Protein AF-A0A3B9WSK3-F1 (afdb_monomer_lite)

Sequence (109 aa):
MAKVLIVMGSDSDLPVMSKAADIMEKFGVEYDMTIISAHREPDVFYECAVNAEKNGYRIIIAGAGMAAHLPGMFAAVFPLPVIGIPMYTKALGGRDSLYSIVQMPSGIP

Foldseek 3Di:
DAEEEEEEQDPVCCVVSVVVVVVCVVVVHHYDYDYDHCPPHVVVLLVCLQCVVVVRYQEYEYEAEQLRCSQQVSQVRHVHYYHYDQDQDPPPRSPNSVCNHVVDDPPGD

Structure (mmCIF, N/CA/C/O backbone):
data_AF-A0A3B9WSK3-F1
#
_entry.id   AF-A0A3B9WSK3-F1
#
loop_
_atom_site.group_PDB
_atom_site.id
_atom_site.type_symbol
_atom_site.label_atom_id
_atom_site.label_alt_id
_atom_site.label_comp_id
_atom_site.label_asym_id
_atom_site.label_entity_id
_atom_site.label_seq_id
_atom_site.pdbx_PDB_ins_code
_atom_site.Cartn_x
_atom_site.Cartn_y
_atom_site.Cartn_z
_atom_site.occupancy
_atom_site.B_iso_or_equiv
_atom_site.auth_seq_id
_atom_site.auth_comp_id
_atom_site.auth_asym_id
_atom_site.auth_atom_id
_atom_site.pdbx_PDB_model_num
ATOM 1 N N . MET A 1 1 ? -7.247 5.649 18.345 1.00 63.47 1 MET A N 1
ATOM 2 C CA . MET A 1 1 ? -7.655 6.605 17.291 1.00 63.47 1 MET A CA 1
ATOM 3 C C . MET A 1 1 ? -7.603 5.875 15.952 1.00 63.47 1 MET A C 1
ATOM 5 O O . MET A 1 1 ? -7.181 4.726 15.943 1.00 63.47 1 MET A O 1
ATOM 9 N N . ALA A 1 2 ? -8.121 6.441 14.858 1.00 76.62 2 ALA A N 1
ATOM 10 C CA . ALA A 1 2 ? -8.005 5.797 13.546 1.00 76.62 2 ALA A CA 1
ATOM 11 C C . ALA A 1 2 ? -6.548 5.886 13.066 1.00 76.62 2 ALA A C 1
ATOM 13 O O . ALA A 1 2 ? -6.013 6.990 13.008 1.00 76.62 2 ALA A O 1
ATOM 14 N N . LYS A 1 3 ? -5.933 4.738 12.754 1.00 95.06 3 LYS A N 1
ATOM 15 C CA . LYS A 1 3 ? -4.516 4.635 12.386 1.00 95.06 3 LYS A CA 1
ATOM 16 C C . LYS A 1 3 ? -4.345 4.225 10.921 1.00 95.06 3 LYS A C 1
ATOM 18 O O . LYS A 1 3 ? -5.147 3.442 10.409 1.00 95.06 3 LYS A O 1
ATOM 23 N N . VAL A 1 4 ? -3.315 4.724 10.245 1.00 98.50 4 VAL A N 1
ATOM 24 C CA . VAL A 1 4 ? -2.957 4.336 8.868 1.00 98.50 4 VAL A CA 1
ATOM 25 C C . VAL A 1 4 ? -1.708 3.457 8.881 1.00 98.50 4 VAL A C 1
ATOM 27 O O . VAL A 1 4 ? -0.748 3.763 9.581 1.00 98.50 4 VAL A O 1
ATOM 30 N N . LEU A 1 5 ? -1.699 2.374 8.105 1.00 98.69 5 LEU A N 1
ATOM 31 C CA . LEU A 1 5 ? -0.483 1.597 7.854 1.00 98.69 5 LEU A CA 1
ATOM 32 C C . LEU A 1 5 ? 0.103 1.993 6.499 1.00 98.69 5 LEU A C 1
ATOM 34 O O . LEU A 1 5 ? -0.521 1.760 5.466 1.00 98.69 5 LEU A O 1
ATOM 38 N N . ILE A 1 6 ? 1.304 2.562 6.495 1.00 98.75 6 ILE A N 1
ATOM 39 C CA . ILE A 1 6 ? 2.090 2.815 5.287 1.00 98.75 6 ILE A CA 1
ATOM 40 C C . ILE A 1 6 ? 3.067 1.650 5.116 1.00 98.75 6 ILE A C 1
ATOM 42 O O . ILE A 1 6 ? 3.900 1.390 5.981 1.00 98.75 6 ILE A O 1
ATOM 46 N N . VAL A 1 7 ? 2.980 0.931 4.004 1.00 98.75 7 VAL A N 1
ATOM 47 C CA . VAL A 1 7 ? 3.767 -0.287 3.784 1.00 98.75 7 VAL A CA 1
ATOM 48 C C . VAL A 1 7 ? 4.368 -0.309 2.389 1.00 98.75 7 VAL A C 1
ATOM 50 O O . VAL A 1 7 ? 3.753 0.141 1.423 1.00 98.75 7 VAL A O 1
ATOM 53 N N . MET A 1 8 ? 5.590 -0.816 2.274 1.00 98.62 8 MET A N 1
ATOM 54 C CA . MET A 1 8 ? 6.294 -0.913 0.997 1.00 98.62 8 MET A CA 1
ATOM 55 C C . MET A 1 8 ? 7.125 -2.182 0.885 1.00 98.62 8 MET A C 1
ATOM 57 O O . MET A 1 8 ? 7.527 -2.760 1.891 1.00 98.62 8 MET A O 1
ATOM 61 N N . GLY A 1 9 ? 7.382 -2.621 -0.347 1.00 97.19 9 GLY A N 1
ATOM 62 C CA . GLY A 1 9 ? 8.092 -3.875 -0.601 1.00 97.19 9 GLY A CA 1
ATOM 63 C C . GLY A 1 9 ? 9.611 -3.796 -0.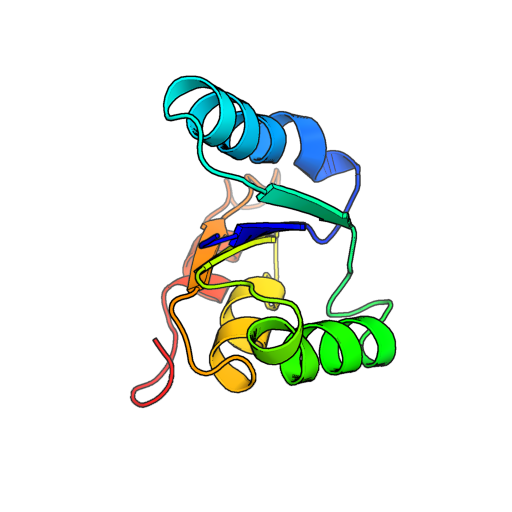427 1.00 97.19 9 GLY A C 1
ATOM 64 O O . GLY A 1 9 ? 10.246 -4.844 -0.275 1.00 97.19 9 GLY A O 1
ATOM 65 N N . SER A 1 10 ? 10.195 -2.593 -0.479 1.00 96.56 10 SER A N 1
ATOM 66 C CA . SER A 1 10 ? 11.635 -2.361 -0.319 1.00 96.56 10 SER A CA 1
ATOM 67 C C . SER A 1 10 ? 11.939 -0.989 0.281 1.00 96.56 10 SER A C 1
ATOM 69 O O . SER A 1 10 ? 11.214 -0.023 0.073 1.00 96.56 10 SER A O 1
ATOM 71 N N . ASP A 1 11 ? 13.087 -0.887 0.940 1.00 96.44 11 ASP A N 1
ATOM 72 C CA . ASP A 1 11 ? 13.722 0.367 1.360 1.00 96.44 11 ASP A CA 1
ATOM 73 C C . ASP A 1 11 ? 13.919 1.380 0.218 1.00 96.44 11 ASP A C 1
ATOM 75 O O . ASP A 1 11 ? 13.795 2.585 0.429 1.00 96.44 11 ASP A O 1
ATOM 79 N N . SER A 1 12 ? 14.156 0.917 -1.012 1.00 96.44 12 SER A N 1
ATOM 80 C CA . SER A 1 12 ? 14.260 1.783 -2.191 1.00 96.44 12 SER A CA 1
ATOM 81 C C . SER A 1 12 ? 12.992 2.595 -2.480 1.00 96.44 12 SER A C 1
ATOM 83 O O . SER A 1 12 ? 13.075 3.605 -3.178 1.00 96.44 12 SER A O 1
ATOM 85 N N . ASP A 1 13 ? 11.837 2.175 -1.952 1.00 97.69 13 ASP A N 1
ATOM 86 C CA . ASP A 1 13 ? 10.553 2.862 -2.125 1.00 97.69 13 ASP A CA 1
ATOM 87 C C . ASP A 1 13 ? 10.336 3.979 -1.082 1.00 97.69 13 ASP A C 1
ATOM 89 O O . ASP A 1 13 ? 9.458 4.831 -1.263 1.00 97.69 13 ASP A O 1
ATOM 93 N N . LEU A 1 14 ? 11.158 4.033 -0.020 1.00 97.38 14 LEU A N 1
ATOM 94 C CA . LEU A 1 14 ? 11.046 5.009 1.074 1.00 97.38 14 LEU A CA 1
ATOM 95 C C . LEU A 1 14 ? 10.965 6.465 0.595 1.00 97.38 14 LEU A C 1
ATOM 97 O O . LEU A 1 14 ? 10.074 7.167 1.070 1.00 97.38 14 LEU A O 1
ATOM 101 N N . PRO A 1 15 ? 11.792 6.948 -0.360 1.00 97.75 15 PRO A N 1
ATOM 102 C CA . PRO A 1 15 ? 11.726 8.345 -0.801 1.00 97.75 15 PRO A CA 1
ATOM 103 C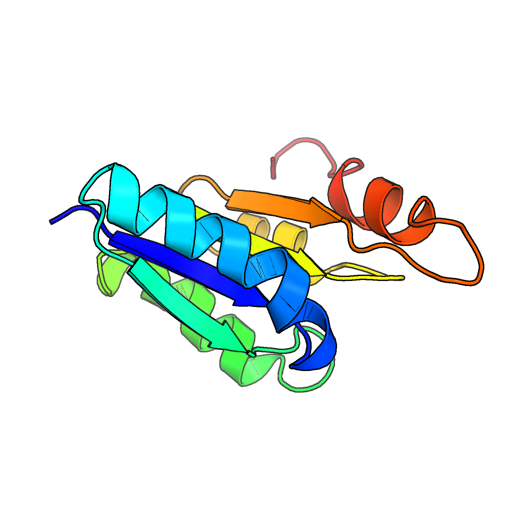 C . PRO A 1 15 ? 10.383 8.742 -1.437 1.00 97.75 15 PRO A C 1
ATOM 105 O O . PRO A 1 15 ? 10.052 9.926 -1.524 1.00 97.75 15 PRO A O 1
ATOM 108 N N . VAL A 1 16 ? 9.621 7.767 -1.944 1.00 98.25 16 VAL A N 1
ATOM 109 C CA . VAL A 1 16 ? 8.275 7.992 -2.487 1.00 98.25 16 VAL A CA 1
ATOM 110 C C . VAL A 1 16 ? 7.238 7.856 -1.380 1.00 98.25 16 VAL A C 1
ATOM 112 O O . VAL A 1 16 ? 6.381 8.727 -1.245 1.00 98.25 16 VAL A O 1
ATOM 115 N N . MET A 1 17 ? 7.325 6.793 -0.581 1.00 98.50 17 MET A N 1
ATOM 116 C CA . MET A 1 17 ? 6.321 6.469 0.434 1.00 98.50 17 MET A CA 1
ATOM 117 C C . MET A 1 17 ? 6.362 7.392 1.654 1.00 98.50 17 MET A C 1
ATOM 119 O O . MET A 1 17 ? 5.316 7.623 2.258 1.00 98.50 17 MET A O 1
ATOM 123 N N . SER A 1 18 ? 7.509 7.997 1.980 1.00 98.12 18 SER A N 1
ATOM 124 C CA . SER A 1 18 ? 7.611 8.989 3.061 1.00 98.12 18 SER A CA 1
ATOM 125 C C . SER A 1 18 ? 6.715 10.206 2.823 1.00 98.12 18 SER A C 1
ATOM 127 O O . SER A 1 18 ? 6.199 10.786 3.768 1.00 98.12 18 SER A O 1
ATOM 129 N N . LYS A 1 19 ? 6.417 10.529 1.559 1.00 98.56 19 LYS A N 1
ATOM 130 C CA . LYS A 1 19 ? 5.492 11.615 1.208 1.00 98.56 19 LYS A CA 1
ATOM 131 C C . LYS A 1 19 ? 4.076 11.365 1.724 1.00 98.56 19 LYS A C 1
ATOM 133 O O . LYS A 1 19 ? 3.341 12.318 1.957 1.00 98.56 19 LYS A O 1
ATOM 138 N N . ALA A 1 20 ? 3.670 10.102 1.892 1.00 98.25 20 ALA A N 1
ATOM 139 C CA . ALA A 1 20 ? 2.397 9.783 2.528 1.00 98.25 20 ALA A CA 1
ATOM 140 C C . ALA A 1 20 ? 2.435 10.127 4.026 1.00 98.25 20 ALA A C 1
ATOM 142 O O . ALA A 1 20 ? 1.477 10.710 4.526 1.00 98.25 20 ALA A O 1
ATOM 143 N N . ALA A 1 21 ? 3.545 9.840 4.713 1.00 97.81 21 ALA A N 1
ATOM 144 C CA . ALA A 1 21 ? 3.740 10.201 6.117 1.00 97.81 21 ALA A CA 1
ATOM 145 C C . ALA A 1 21 ? 3.752 11.716 6.334 1.00 97.81 21 ALA A C 1
ATOM 147 O O . ALA A 1 21 ? 3.025 12.188 7.202 1.00 97.81 21 ALA A O 1
ATOM 148 N N . ASP A 1 22 ? 4.444 12.481 5.483 1.00 98.38 22 ASP A N 1
ATOM 149 C CA . ASP A 1 22 ? 4.439 13.953 5.545 1.00 98.38 22 ASP A CA 1
ATOM 150 C C . ASP A 1 22 ? 3.001 14.517 5.539 1.00 98.38 22 ASP A C 1
ATOM 152 O O . ASP A 1 22 ? 2.666 15.481 6.233 1.00 98.38 22 ASP A O 1
ATOM 156 N N . ILE A 1 23 ? 2.114 13.896 4.753 1.00 98.00 23 ILE A N 1
ATOM 157 C CA . ILE A 1 23 ? 0.700 14.268 4.676 1.00 98.00 23 ILE A CA 1
ATOM 158 C C . ILE A 1 23 ? -0.069 13.838 5.930 1.00 98.00 23 ILE A C 1
ATOM 160 O O . ILE A 1 23 ? -0.898 14.612 6.413 1.00 98.00 23 ILE A O 1
ATOM 164 N N . MET A 1 24 ? 0.201 12.649 6.474 1.00 96.94 24 MET A N 1
ATOM 165 C CA . MET A 1 24 ? -0.403 12.210 7.737 1.00 96.94 24 MET A CA 1
ATOM 166 C C . MET A 1 24 ? -0.043 13.164 8.881 1.00 96.94 24 MET A C 1
ATOM 168 O O . MET A 1 24 ? -0.936 13.614 9.598 1.00 96.94 24 MET A O 1
ATOM 172 N N . GLU A 1 25 ? 1.227 13.559 8.991 1.00 97.00 25 GLU A N 1
ATOM 173 C CA . GLU A 1 25 ? 1.710 14.520 9.990 1.00 97.00 25 GLU A CA 1
ATOM 174 C C . GLU A 1 25 ? 1.020 15.874 9.849 1.00 97.00 25 GLU A C 1
ATOM 176 O O . GLU A 1 25 ? 0.506 16.421 10.826 1.00 97.00 25 GLU A O 1
ATOM 181 N N . LYS A 1 26 ? 0.922 16.385 8.616 1.00 98.19 26 LYS A N 1
ATOM 182 C CA . LYS A 1 26 ? 0.241 17.651 8.322 1.00 98.19 26 LYS A CA 1
ATOM 183 C C . LYS A 1 26 ? -1.220 17.660 8.781 1.00 98.19 26 LYS A C 1
ATOM 185 O O . LYS A 1 26 ? -1.717 18.705 9.197 1.00 98.19 26 LYS A O 1
ATOM 190 N N . PHE A 1 27 ? -1.913 16.529 8.675 1.00 97.00 27 PHE A N 1
ATOM 191 C CA . PHE A 1 27 ? -3.315 16.401 9.074 1.00 97.00 27 PHE A CA 1
ATOM 192 C C . PHE A 1 27 ? -3.509 15.877 10.505 1.00 97.00 27 PHE A C 1
ATOM 194 O O . PHE A 1 27 ? -4.650 15.777 10.952 1.00 97.00 27 PHE A O 1
ATOM 201 N N . GLY A 1 28 ? -2.430 15.565 11.232 1.00 96.75 28 GLY A N 1
ATOM 202 C CA . GLY A 1 28 ? -2.502 14.989 12.577 1.00 96.75 28 GLY A CA 1
ATOM 203 C C . GLY A 1 28 ? -3.103 13.578 12.604 1.00 96.75 28 GLY A C 1
ATOM 204 O O . GLY A 1 28 ? -3.769 13.214 13.572 1.00 96.75 28 GLY A O 1
ATOM 205 N N . VAL A 1 29 ? -2.914 12.801 11.534 1.00 97.06 29 VAL A N 1
ATOM 206 C CA . VAL A 1 29 ? -3.370 11.408 11.434 1.00 97.06 29 VAL A CA 1
ATOM 207 C C . VAL A 1 29 ? -2.274 10.482 11.949 1.00 97.06 29 VAL A C 1
ATOM 209 O O . VAL A 1 29 ? -1.127 10.561 11.520 1.00 97.06 29 VAL A O 1
ATOM 212 N N . GLU A 1 30 ? -2.632 9.586 12.865 1.00 98.12 30 GLU A N 1
ATOM 213 C CA . GLU A 1 30 ? -1.706 8.602 13.422 1.00 98.12 30 GLU A CA 1
ATOM 214 C C . GLU A 1 30 ? -1.370 7.533 12.370 1.00 98.12 30 GLU A C 1
ATOM 216 O O . GLU A 1 30 ? -2.264 7.006 11.698 1.00 98.12 30 GLU A O 1
ATOM 221 N N . TYR A 1 31 ? -0.092 7.190 12.220 1.00 98.44 31 TYR A N 1
ATOM 222 C CA . TYR A 1 31 ? 0.351 6.208 11.235 1.00 98.44 31 TYR A CA 1
ATOM 223 C C . TYR A 1 31 ? 1.513 5.359 11.753 1.00 98.44 31 TYR A C 1
ATOM 225 O O . TYR A 1 31 ? 2.270 5.804 12.610 1.00 98.44 31 TYR A O 1
ATOM 233 N N . ASP A 1 32 ? 1.653 4.153 11.205 1.00 98.31 32 ASP A N 1
ATOM 234 C CA . ASP A 1 32 ? 2.902 3.383 11.244 1.00 98.31 32 ASP A CA 1
ATOM 235 C C . ASP A 1 32 ? 3.461 3.253 9.827 1.00 98.31 32 ASP A C 1
ATOM 237 O O . ASP A 1 32 ? 2.710 3.272 8.847 1.00 98.31 32 ASP A O 1
ATOM 241 N N . MET A 1 33 ? 4.779 3.088 9.716 1.00 98.19 33 MET A N 1
ATOM 242 C CA . MET A 1 33 ? 5.456 2.829 8.449 1.00 98.19 33 MET A CA 1
ATOM 243 C C . MET A 1 33 ? 6.374 1.618 8.571 1.00 98.19 33 MET A C 1
ATOM 245 O O . MET A 1 33 ? 7.162 1.532 9.510 1.00 98.19 33 MET A O 1
ATOM 249 N N . THR A 1 34 ? 6.286 0.685 7.625 1.00 97.94 34 THR A N 1
ATOM 250 C CA . THR A 1 34 ? 7.109 -0.530 7.633 1.00 97.94 34 THR A CA 1
ATOM 251 C C . THR A 1 34 ? 7.434 -1.025 6.222 1.00 97.94 34 THR A C 1
ATOM 253 O O . THR A 1 34 ? 6.810 -0.620 5.237 1.00 97.94 34 THR A O 1
ATOM 256 N N . ILE A 1 35 ? 8.427 -1.907 6.124 1.00 98.38 35 ILE A N 1
ATOM 257 C CA . ILE A 1 35 ? 8.826 -2.580 4.889 1.00 98.38 35 ILE A CA 1
ATOM 258 C C . ILE A 1 35 ? 8.426 -4.046 5.023 1.00 98.38 35 ILE A C 1
ATOM 260 O O . ILE A 1 35 ? 8.886 -4.725 5.935 1.00 98.38 35 ILE A O 1
ATOM 264 N N . ILE A 1 36 ? 7.557 -4.516 4.131 1.00 98.06 36 ILE A N 1
ATOM 265 C CA . ILE A 1 36 ? 7.114 -5.910 4.069 1.00 98.06 36 ILE A CA 1
ATOM 266 C C . ILE A 1 36 ? 7.005 -6.304 2.601 1.00 98.06 36 ILE A C 1
ATOM 268 O O . ILE A 1 36 ? 6.241 -5.715 1.830 1.00 98.06 36 ILE A O 1
ATOM 272 N N . SER A 1 37 ? 7.749 -7.332 2.201 1.00 97.44 37 SER A N 1
ATOM 273 C CA . SER A 1 37 ? 7.708 -7.827 0.829 1.00 97.44 37 SER A CA 1
ATOM 274 C C . SER A 1 37 ? 6.695 -8.961 0.667 1.00 97.44 37 SER A C 1
ATOM 276 O O . SER A 1 37 ? 6.899 -10.051 1.190 1.00 97.44 37 SER A O 1
ATOM 278 N N . ALA A 1 38 ? 5.666 -8.756 -0.163 1.00 95.94 38 ALA A N 1
ATOM 279 C CA . ALA A 1 38 ? 4.687 -9.804 -0.485 1.00 95.94 38 ALA A CA 1
ATOM 280 C C . ALA A 1 38 ? 5.315 -11.074 -1.098 1.00 95.94 38 ALA A C 1
ATOM 282 O O . ALA A 1 38 ? 4.763 -12.161 -0.962 1.00 95.94 38 ALA A O 1
ATOM 283 N N . HIS A 1 39 ? 6.455 -10.950 -1.788 1.00 97.88 39 HIS A N 1
ATOM 284 C CA . HIS A 1 39 ? 7.124 -12.085 -2.435 1.00 97.88 39 HIS A CA 1
ATOM 285 C C . HIS A 1 39 ? 8.223 -12.712 -1.582 1.00 97.88 39 HIS A C 1
ATOM 287 O O . HIS A 1 39 ? 8.446 -13.914 -1.687 1.00 97.88 39 HIS A O 1
ATOM 293 N N . ARG A 1 40 ? 8.949 -11.908 -0.792 1.00 98.00 40 ARG A N 1
ATOM 294 C CA . ARG A 1 40 ? 10.097 -12.392 -0.004 1.00 98.00 40 ARG A CA 1
ATOM 295 C C . ARG A 1 40 ? 9.704 -12.822 1.406 1.00 98.00 40 ARG A C 1
ATOM 297 O O . ARG A 1 40 ? 10.370 -13.678 1.972 1.00 98.00 40 ARG A O 1
ATOM 304 N N . GLU A 1 41 ? 8.635 -12.246 1.950 1.00 97.19 41 GLU A N 1
ATOM 305 C CA . GLU A 1 41 ? 8.186 -12.454 3.330 1.00 97.19 41 GLU A CA 1
ATOM 306 C C . GLU A 1 41 ? 6.656 -12.671 3.380 1.00 97.19 41 GLU A C 1
ATOM 308 O O . GLU A 1 41 ? 5.945 -11.938 4.073 1.00 97.19 41 GLU A O 1
ATOM 313 N N . PRO A 1 42 ? 6.108 -13.653 2.633 1.00 98.06 42 PRO A N 1
ATOM 314 C CA . PRO A 1 42 ? 4.660 -13.832 2.506 1.00 98.06 42 PRO A CA 1
ATOM 315 C C . PRO A 1 42 ? 3.967 -14.138 3.842 1.00 98.06 42 PRO A C 1
ATOM 317 O O . PRO A 1 42 ? 2.850 -13.672 4.059 1.00 98.06 42 PRO A O 1
ATOM 320 N N . ASP A 1 43 ? 4.628 -14.857 4.754 1.00 98.25 43 ASP A N 1
ATOM 321 C CA . ASP A 1 43 ? 4.070 -15.186 6.073 1.00 98.25 43 ASP A CA 1
ATOM 322 C C . ASP A 1 43 ? 3.947 -13.939 6.963 1.00 98.25 43 ASP A C 1
ATOM 324 O O . ASP A 1 43 ? 2.901 -13.708 7.569 1.00 98.25 43 ASP A O 1
ATOM 328 N N . VAL A 1 44 ? 4.979 -13.085 6.970 1.00 98.31 44 VAL A N 1
ATOM 329 C CA . VAL A 1 44 ? 4.985 -11.803 7.701 1.00 98.31 44 VAL A CA 1
ATOM 330 C C . VAL A 1 44 ? 3.925 -10.863 7.135 1.00 98.31 44 VAL A C 1
ATOM 332 O O . VAL A 1 44 ? 3.182 -10.225 7.882 1.00 98.31 44 VAL A O 1
ATOM 335 N N . PHE A 1 45 ? 3.821 -10.800 5.804 1.00 98.44 45 PHE A N 1
ATOM 336 C CA . PHE A 1 45 ? 2.756 -10.077 5.120 1.00 98.44 45 PHE A CA 1
ATOM 337 C C . PHE A 1 45 ? 1.374 -10.556 5.571 1.00 98.44 45 PHE A C 1
ATOM 339 O O . PHE A 1 45 ? 0.543 -9.736 5.966 1.00 98.44 45 PHE A O 1
ATOM 346 N N . TYR A 1 46 ? 1.134 -11.866 5.533 1.00 98.50 46 TYR A N 1
ATOM 347 C CA . TYR A 1 46 ? -0.172 -12.424 5.851 1.00 98.50 46 TYR A CA 1
ATOM 348 C C . TYR A 1 46 ? -0.545 -12.162 7.312 1.00 98.50 46 TYR A C 1
ATOM 350 O O . TYR A 1 46 ? -1.648 -11.689 7.581 1.00 98.50 46 TYR A O 1
ATOM 358 N N . GLU A 1 47 ? 0.389 -12.375 8.245 1.00 98.50 47 GLU A N 1
ATOM 359 C CA . GLU A 1 47 ? 0.198 -12.082 9.668 1.00 98.50 47 GLU A CA 1
ATOM 360 C C . GLU A 1 47 ? -0.105 -10.597 9.918 1.00 98.50 47 GLU A C 1
ATOM 362 O O . GLU A 1 47 ? -1.003 -10.267 10.701 1.00 98.50 47 GLU A O 1
ATOM 367 N N . CYS A 1 48 ? 0.599 -9.698 9.227 1.00 98.31 48 CYS A N 1
ATOM 368 C CA . CYS A 1 48 ? 0.336 -8.265 9.288 1.00 98.31 48 CYS A CA 1
ATOM 369 C C . CYS A 1 48 ? -1.084 -7.942 8.796 1.00 98.31 48 CYS A C 1
ATOM 371 O O . CYS A 1 48 ? -1.840 -7.271 9.500 1.00 98.31 48 CYS A O 1
ATOM 373 N N . ALA A 1 49 ? -1.469 -8.455 7.624 1.00 98.31 49 ALA A N 1
ATOM 374 C CA . ALA A 1 49 ? -2.746 -8.153 6.985 1.00 98.31 49 ALA A CA 1
ATOM 375 C C . ALA A 1 49 ? -3.957 -8.657 7.788 1.00 98.31 49 ALA A C 1
ATOM 377 O O . ALA A 1 49 ? -4.896 -7.891 8.012 1.00 98.31 49 ALA A O 1
ATOM 378 N N . VAL A 1 50 ? -3.930 -9.901 8.291 1.00 98.44 50 VAL A N 1
ATOM 379 C CA . VAL A 1 50 ? -5.058 -10.477 9.059 1.00 98.44 50 VAL A CA 1
ATOM 380 C C . VAL A 1 50 ? -5.267 -9.804 10.416 1.00 98.44 50 VAL A C 1
ATOM 382 O O . VAL A 1 50 ? -6.377 -9.801 10.951 1.00 98.44 50 VAL A O 1
ATOM 385 N N . ASN A 1 51 ? -4.205 -9.239 10.996 1.00 98.19 51 ASN A N 1
ATOM 386 C CA . ASN A 1 51 ? -4.265 -8.563 12.289 1.00 98.19 51 ASN A CA 1
ATOM 387 C C . ASN A 1 51 ? -4.388 -7.041 12.165 1.00 98.19 51 ASN A C 1
ATOM 389 O O . ASN A 1 51 ? -4.591 -6.376 13.180 1.00 98.19 51 ASN A O 1
ATOM 393 N N . ALA A 1 52 ? -4.305 -6.476 10.956 1.00 98.12 52 ALA A N 1
ATOM 394 C CA . ALA A 1 52 ? -4.235 -5.033 10.764 1.00 98.12 52 ALA A CA 1
ATOM 395 C C . ALA A 1 52 ? -5.429 -4.287 11.390 1.00 98.12 52 ALA A C 1
ATOM 397 O O . ALA A 1 52 ? -5.241 -3.310 12.115 1.00 98.12 52 ALA A O 1
ATOM 398 N N . GLU A 1 53 ? -6.654 -4.782 11.195 1.00 97.81 53 GLU A N 1
ATOM 399 C CA . GLU A 1 53 ? -7.848 -4.162 11.786 1.00 97.81 53 GLU A CA 1
ATOM 400 C C . GLU A 1 53 ? -7.833 -4.244 13.320 1.00 97.81 53 GLU A C 1
ATOM 402 O O . GLU A 1 53 ? -8.107 -3.256 14.004 1.00 97.81 53 GLU A O 1
ATOM 407 N N . LYS A 1 54 ? -7.443 -5.401 13.873 1.00 97.00 54 LYS A N 1
ATOM 408 C CA . LYS A 1 54 ? -7.322 -5.612 15.328 1.00 97.00 54 LYS A CA 1
ATOM 409 C C . LYS A 1 54 ? -6.267 -4.697 15.951 1.00 97.00 54 LYS A C 1
ATOM 411 O O . LYS A 1 54 ? -6.442 -4.249 17.080 1.00 97.00 54 LYS A O 1
ATOM 416 N N . ASN A 1 55 ? -5.222 -4.377 15.191 1.00 96.69 55 ASN A N 1
ATOM 417 C CA . ASN A 1 55 ? -4.170 -3.437 15.569 1.00 96.69 55 ASN A CA 1
ATOM 418 C C . ASN A 1 55 ? -4.596 -1.962 15.415 1.00 96.69 55 ASN A C 1
ATOM 420 O O . ASN A 1 55 ? -3.801 -1.058 15.663 1.00 96.69 55 ASN A O 1
ATOM 424 N N . GLY A 1 56 ? -5.852 -1.698 15.040 1.00 97.31 56 GLY A N 1
ATOM 425 C CA . GLY A 1 56 ? -6.435 -0.359 14.985 1.00 97.31 56 GLY A CA 1
ATOM 426 C C . GLY A 1 56 ? -6.266 0.359 13.647 1.00 97.31 56 GLY A C 1
ATOM 427 O O . GLY A 1 56 ? -6.729 1.499 13.520 1.00 97.31 56 GLY A O 1
ATOM 428 N N . TYR A 1 57 ? -5.654 -0.282 12.644 1.00 98.38 57 TYR A N 1
ATOM 429 C CA . TYR A 1 57 ? -5.539 0.311 11.316 1.00 98.38 57 TYR A CA 1
ATOM 430 C C . TYR A 1 57 ? -6.903 0.391 10.635 1.00 98.38 57 TYR A C 1
ATOM 432 O O . TYR A 1 57 ? -7.710 -0.536 10.687 1.00 98.38 57 TYR A O 1
ATOM 440 N N . ARG A 1 58 ? -7.157 1.526 9.987 1.00 98.06 58 ARG A N 1
ATOM 441 C CA . ARG A 1 58 ? -8.396 1.804 9.251 1.00 98.06 58 ARG A CA 1
ATOM 442 C C . ARG A 1 58 ? -8.191 1.931 7.749 1.00 98.06 58 ARG A C 1
ATOM 444 O O . ARG A 1 58 ? -9.154 1.787 7.006 1.00 98.06 58 ARG A O 1
ATOM 451 N N . ILE A 1 59 ? -6.962 2.214 7.326 1.00 98.31 59 ILE A N 1
ATOM 452 C CA . ILE A 1 59 ? -6.550 2.341 5.928 1.00 98.31 59 ILE A CA 1
ATOM 453 C C . ILE A 1 59 ? -5.140 1.764 5.805 1.00 98.31 59 ILE A C 1
ATOM 455 O O . ILE A 1 59 ? -4.305 1.985 6.689 1.00 98.31 59 ILE A O 1
ATOM 459 N N . ILE A 1 60 ? -4.871 1.076 4.698 1.00 98.75 60 ILE A N 1
ATOM 460 C CA . ILE A 1 60 ? -3.517 0.677 4.301 1.00 98.75 60 ILE A CA 1
ATOM 461 C C . ILE A 1 60 ? -3.112 1.466 3.055 1.00 98.75 60 ILE A C 1
ATOM 463 O O . ILE A 1 60 ? -3.868 1.535 2.091 1.00 98.75 60 ILE A O 1
ATOM 467 N N . ILE A 1 61 ? -1.916 2.049 3.059 1.00 98.81 61 ILE A N 1
ATOM 468 C CA . ILE A 1 61 ? -1.284 2.674 1.894 1.00 98.81 61 ILE A CA 1
ATOM 469 C C . ILE A 1 61 ? -0.092 1.800 1.506 1.00 98.81 61 ILE A C 1
ATOM 471 O O . ILE A 1 61 ? 0.918 1.782 2.206 1.00 98.81 61 ILE A O 1
ATOM 475 N N . ALA A 1 62 ? -0.214 1.065 0.403 1.00 98.81 62 ALA A N 1
ATOM 476 C CA . ALA A 1 62 ? 0.749 0.051 -0.011 1.00 98.81 62 ALA A CA 1
ATOM 477 C C . ALA A 1 62 ? 1.486 0.460 -1.295 1.00 98.81 62 ALA A C 1
ATOM 479 O O . ALA A 1 62 ? 0.870 0.665 -2.340 1.00 98.81 62 ALA A O 1
ATOM 480 N N . GLY A 1 63 ? 2.812 0.554 -1.228 1.00 98.75 63 GLY A N 1
ATOM 481 C CA . GLY A 1 63 ? 3.682 0.870 -2.359 1.00 98.75 63 GLY A CA 1
ATOM 482 C C . GLY A 1 63 ? 4.387 -0.357 -2.921 1.00 98.75 63 GLY A C 1
ATOM 483 O O . GLY A 1 63 ? 4.982 -1.128 -2.168 1.00 98.75 63 GLY A O 1
ATOM 484 N N . ALA A 1 64 ? 4.346 -0.539 -4.243 1.00 98.56 64 ALA A N 1
ATOM 485 C CA . ALA A 1 64 ? 5.072 -1.623 -4.903 1.00 98.56 64 ALA A CA 1
ATOM 486 C C . ALA A 1 64 ? 5.387 -1.322 -6.377 1.00 98.56 64 ALA A C 1
ATOM 488 O O . ALA A 1 64 ? 4.677 -0.569 -7.049 1.00 98.56 64 ALA A O 1
ATOM 489 N N . GLY A 1 65 ? 6.465 -1.935 -6.874 1.00 98.06 65 GLY A N 1
ATOM 490 C CA . GLY A 1 65 ? 6.936 -1.816 -8.253 1.00 98.06 65 GLY A CA 1
ATOM 491 C C . GLY A 1 65 ? 6.938 -3.137 -9.025 1.00 98.06 65 GLY A C 1
ATOM 492 O O . GLY A 1 65 ? 6.915 -4.211 -8.427 1.00 98.06 65 GLY A O 1
ATOM 493 N N . MET A 1 66 ? 7.028 -3.052 -10.356 1.00 97.00 66 MET A N 1
ATOM 494 C CA . MET A 1 66 ? 7.087 -4.201 -11.275 1.00 97.00 66 MET A CA 1
ATOM 495 C C . MET A 1 66 ? 5.831 -5.082 -11.158 1.00 97.00 66 MET A C 1
ATOM 497 O O . MET A 1 66 ? 4.729 -4.579 -11.355 1.00 97.00 66 MET A O 1
ATOM 501 N N . ALA A 1 67 ? 5.974 -6.371 -10.821 1.00 97.94 67 ALA A N 1
ATOM 502 C CA . ALA A 1 67 ? 4.865 -7.262 -10.470 1.00 97.94 67 ALA A CA 1
ATOM 503 C C . ALA A 1 67 ? 4.313 -6.897 -9.077 1.00 97.94 67 ALA A C 1
ATOM 505 O O . ALA A 1 67 ? 4.547 -7.582 -8.080 1.00 97.94 67 ALA A O 1
ATOM 506 N N . ALA A 1 68 ? 3.642 -5.751 -8.998 1.00 98.50 68 ALA A N 1
ATOM 507 C CA . ALA A 1 68 ? 3.340 -5.028 -7.768 1.00 98.50 68 ALA A CA 1
ATOM 508 C C . ALA A 1 68 ? 2.142 -5.614 -6.988 1.00 98.50 68 ALA A C 1
ATOM 510 O O . ALA A 1 68 ? 1.096 -4.986 -6.873 1.00 98.50 68 ALA A O 1
ATOM 511 N N . HIS A 1 69 ? 2.293 -6.820 -6.431 1.00 98.69 69 HIS A N 1
ATOM 512 C CA . HIS A 1 69 ? 1.190 -7.556 -5.788 1.00 98.69 69 HIS A CA 1
ATOM 513 C C . HIS A 1 69 ? 0.819 -7.082 -4.375 1.00 98.69 69 HIS A C 1
ATOM 515 O O . HIS A 1 69 ? -0.255 -7.428 -3.889 1.00 98.69 69 HIS A O 1
ATOM 521 N N . LEU A 1 70 ? 1.684 -6.319 -3.699 1.00 98.62 70 LEU A N 1
ATOM 522 C CA . LEU A 1 70 ? 1.486 -5.944 -2.292 1.00 98.62 70 LEU A CA 1
ATOM 523 C C . LEU A 1 70 ? 0.114 -5.286 -2.021 1.00 98.62 70 LEU A C 1
ATOM 525 O O . LEU A 1 70 ? -0.553 -5.727 -1.086 1.00 98.62 70 LEU A O 1
ATOM 529 N N . PRO A 1 71 ? -0.364 -4.305 -2.818 1.00 98.81 71 PRO A N 1
ATOM 530 C CA . PRO A 1 71 ? -1.650 -3.659 -2.547 1.00 98.81 71 PRO A CA 1
ATOM 531 C C . PRO A 1 71 ? -2.840 -4.602 -2.736 1.00 98.81 71 PRO A C 1
ATOM 533 O O . PRO A 1 71 ? -3.678 -4.708 -1.846 1.00 98.81 71 PRO A O 1
ATOM 536 N N . GLY A 1 72 ? -2.881 -5.338 -3.852 1.00 98.75 72 GLY A N 1
ATOM 537 C CA . GLY A 1 72 ? -3.974 -6.269 -4.145 1.00 98.75 72 GLY A CA 1
ATOM 538 C C . GLY A 1 72 ? -4.054 -7.422 -3.143 1.00 98.75 72 GLY A C 1
ATOM 539 O O . GLY A 1 72 ? -5.144 -7.831 -2.752 1.00 98.75 72 GLY A O 1
ATOM 540 N N . MET A 1 73 ? -2.905 -7.904 -2.658 1.00 98.56 73 MET A N 1
ATOM 541 C CA . MET A 1 73 ? -2.877 -8.925 -1.611 1.00 98.56 73 MET A CA 1
ATOM 542 C C . MET A 1 73 ? -3.361 -8.381 -0.2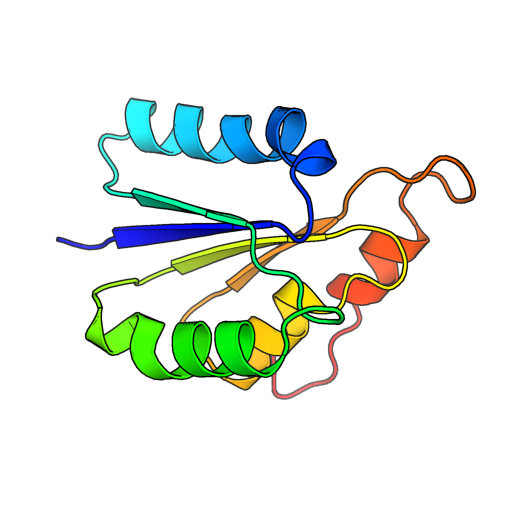66 1.00 98.56 73 MET A C 1
ATOM 544 O O . MET A 1 73 ? -4.093 -9.085 0.427 1.00 98.56 73 MET A O 1
ATOM 548 N N . PHE A 1 74 ? -3.007 -7.144 0.109 1.00 98.69 74 PHE A N 1
ATOM 549 C CA . PHE A 1 74 ? -3.599 -6.515 1.294 1.00 98.69 74 PHE A CA 1
ATOM 550 C C . PHE A 1 74 ? -5.115 -6.401 1.147 1.00 98.69 74 PHE A C 1
ATOM 552 O O . PHE A 1 74 ? -5.821 -6.809 2.060 1.00 98.69 74 PHE A O 1
ATOM 559 N N . ALA A 1 75 ? -5.616 -5.932 0.002 1.00 98.69 75 ALA A N 1
ATOM 560 C CA . ALA A 1 75 ? -7.053 -5.803 -0.246 1.00 98.69 75 ALA A CA 1
ATOM 561 C C . ALA A 1 75 ? -7.796 -7.150 -0.171 1.00 98.69 75 ALA A C 1
ATOM 563 O O . ALA A 1 75 ? -8.948 -7.207 0.250 1.00 98.69 75 ALA A O 1
ATOM 564 N N . ALA A 1 76 ? -7.131 -8.252 -0.529 1.00 98.44 76 ALA A N 1
ATOM 565 C CA . ALA A 1 76 ? -7.705 -9.593 -0.446 1.00 98.44 76 ALA A CA 1
ATOM 566 C C . ALA A 1 76 ? -7.868 -10.120 0.994 1.00 98.44 76 ALA A C 1
ATOM 568 O O . ALA A 1 76 ? -8.628 -11.063 1.210 1.00 98.44 76 ALA A O 1
ATOM 569 N N . VAL A 1 77 ? -7.144 -9.555 1.967 1.00 98.31 77 VAL A N 1
ATOM 570 C CA . VAL A 1 77 ? -7.072 -10.066 3.349 1.00 98.31 77 VAL A CA 1
ATOM 571 C C . VAL A 1 77 ? -7.614 -9.062 4.370 1.00 98.31 77 VAL A C 1
ATOM 573 O O . VAL A 1 77 ? -8.279 -9.448 5.330 1.00 98.31 77 VAL A O 1
ATOM 576 N N . PHE A 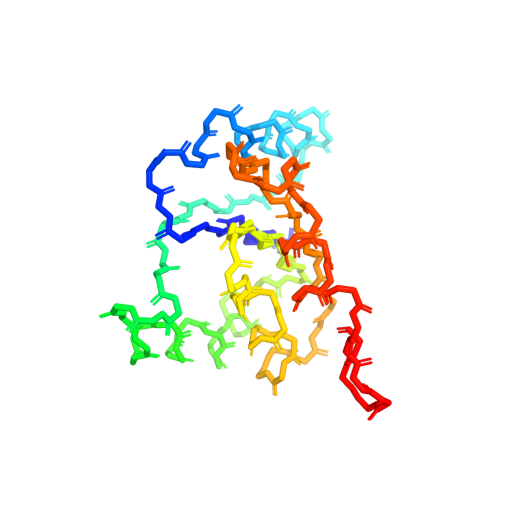1 78 ? -7.330 -7.777 4.180 1.00 98.19 78 PHE A N 1
ATOM 577 C CA . PHE A 1 78 ? -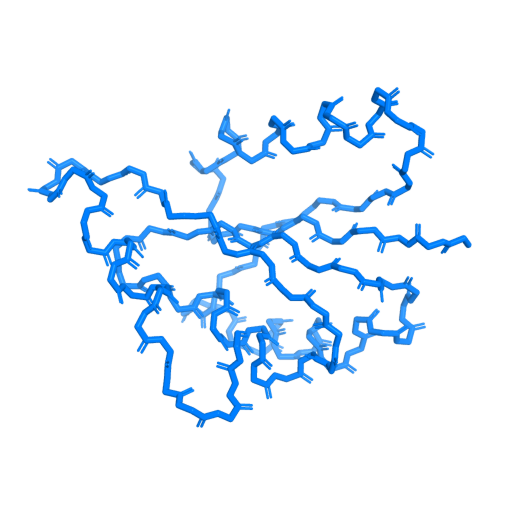7.734 -6.691 5.061 1.00 98.19 78 PHE A CA 1
ATOM 578 C C . PHE A 1 78 ? -9.121 -6.166 4.654 1.00 98.19 78 PHE A C 1
ATOM 580 O O . PHE A 1 78 ? -9.294 -5.742 3.515 1.00 98.19 78 PHE A O 1
ATOM 587 N N . PRO A 1 79 ? -10.116 -6.152 5.562 1.00 96.81 79 PRO A N 1
ATOM 588 C CA . PRO A 1 79 ? -11.508 -5.865 5.200 1.00 96.81 79 PRO A CA 1
ATOM 589 C C . PRO A 1 79 ? -11.821 -4.375 4.982 1.00 96.81 79 PRO A C 1
ATOM 591 O O . PRO A 1 79 ? -12.945 -4.036 4.612 1.00 96.81 79 PRO A O 1
ATOM 594 N N . LEU A 1 80 ? -10.872 -3.473 5.251 1.00 98.06 80 LEU A N 1
ATOM 595 C CA . LEU A 1 80 ? -11.043 -2.023 5.119 1.00 98.06 80 LEU A CA 1
ATOM 596 C C . LEU A 1 80 ? -10.220 -1.486 3.928 1.00 98.06 80 LEU A C 1
ATOM 598 O O . LEU A 1 80 ? -9.426 -2.223 3.346 1.00 98.06 80 LEU A O 1
ATOM 602 N N . PRO A 1 81 ? -10.393 -0.211 3.530 1.00 98.50 81 PRO A N 1
ATOM 603 C CA . PRO A 1 81 ? -9.804 0.305 2.298 1.00 98.50 81 PRO A CA 1
ATOM 604 C C . PRO A 1 81 ? -8.276 0.196 2.210 1.00 98.50 81 PRO A C 1
ATOM 606 O O . PRO A 1 81 ? -7.548 0.506 3.162 1.00 98.50 81 PRO A O 1
ATOM 609 N N . VAL A 1 82 ? -7.802 -0.146 1.010 1.00 98.88 82 VAL A N 1
ATOM 610 C CA . VAL A 1 82 ? -6.386 -0.168 0.630 1.00 98.88 82 VAL A CA 1
ATOM 611 C C . VAL A 1 82 ? -6.150 0.822 -0.512 1.00 98.88 82 VAL A C 1
ATOM 613 O O . VAL A 1 82 ? -6.914 0.883 -1.468 1.00 98.88 82 VAL A O 1
ATOM 616 N N . ILE A 1 83 ? -5.086 1.617 -0.414 1.00 98.81 83 ILE A N 1
ATOM 617 C CA . ILE A 1 83 ? -4.639 2.556 -1.447 1.00 98.81 83 ILE A CA 1
ATOM 618 C C . ILE A 1 83 ? -3.311 2.045 -2.008 1.00 98.81 83 ILE A C 1
ATOM 620 O O . ILE A 1 83 ? -2.306 2.005 -1.298 1.00 98.81 83 ILE A O 1
ATOM 624 N N . GLY A 1 84 ? -3.298 1.664 -3.285 1.00 98.75 84 GLY A N 1
ATOM 625 C CA . GLY A 1 84 ? -2.090 1.215 -3.978 1.00 98.75 84 GLY A CA 1
ATOM 626 C C . GLY A 1 84 ? -1.302 2.362 -4.615 1.00 98.75 84 GLY A C 1
ATOM 627 O O . GLY A 1 84 ? -1.864 3.174 -5.348 1.00 98.75 84 GLY A O 1
ATOM 628 N N . ILE A 1 85 ? 0.012 2.403 -4.379 1.00 98.75 85 ILE A N 1
ATOM 629 C CA . ILE A 1 85 ? 0.946 3.376 -4.963 1.00 98.75 85 ILE A CA 1
ATOM 630 C C . ILE A 1 85 ? 1.851 2.661 -5.984 1.00 98.75 85 ILE A C 1
ATOM 632 O O . ILE A 1 85 ? 2.783 1.954 -5.582 1.00 98.75 85 ILE A O 1
ATOM 636 N N . PRO A 1 86 ? 1.605 2.813 -7.301 1.00 98.56 86 PRO A N 1
ATOM 637 C CA . PRO A 1 86 ? 2.444 2.203 -8.328 1.00 98.56 86 PRO A CA 1
ATOM 638 C C . PRO A 1 86 ? 3.802 2.898 -8.410 1.00 98.56 86 PRO A C 1
ATOM 640 O O . PRO A 1 86 ? 3.894 4.081 -8.743 1.00 98.56 86 PRO A O 1
ATOM 643 N N . MET A 1 87 ? 4.871 2.151 -8.138 1.00 98.12 87 MET A N 1
ATOM 644 C CA . MET A 1 87 ? 6.232 2.685 -8.183 1.00 98.12 87 MET A CA 1
ATOM 645 C C . MET A 1 87 ? 6.739 2.832 -9.614 1.00 98.12 87 MET A C 1
ATOM 647 O O . MET A 1 87 ? 6.466 2.004 -10.487 1.00 98.12 87 MET A O 1
ATOM 651 N N . TYR A 1 88 ? 7.535 3.873 -9.847 1.00 97.75 88 TYR A N 1
ATOM 652 C CA . TYR A 1 88 ? 8.240 4.044 -11.110 1.00 97.75 88 TYR A CA 1
ATOM 653 C C . TYR A 1 88 ? 9.238 2.900 -11.329 1.00 97.75 88 TYR A C 1
ATOM 655 O O . TYR A 1 88 ? 10.035 2.574 -10.450 1.00 97.75 88 TYR A O 1
ATOM 663 N N . THR A 1 89 ? 9.249 2.342 -12.537 1.00 96.38 89 THR A N 1
ATOM 664 C CA . THR A 1 89 ? 10.220 1.329 -12.962 1.00 96.38 89 THR A CA 1
ATOM 665 C C . THR A 1 89 ? 11.021 1.841 -14.150 1.00 96.38 89 THR A C 1
ATOM 667 O O . THR A 1 89 ? 10.494 2.513 -15.036 1.00 96.38 89 THR A O 1
ATOM 670 N N . LYS A 1 90 ? 12.317 1.513 -14.203 1.00 96.00 90 LYS A N 1
ATOM 671 C CA . LYS A 1 90 ? 13.189 1.962 -15.303 1.00 96.00 90 LYS A CA 1
ATOM 672 C C . LYS A 1 90 ? 12.788 1.366 -16.654 1.00 96.00 90 LYS A C 1
ATOM 674 O O . LYS A 1 90 ? 12.910 2.044 -17.665 1.00 96.00 90 LYS A O 1
ATOM 679 N N . ALA A 1 91 ? 12.342 0.109 -16.667 1.00 96.19 91 ALA A N 1
ATOM 680 C CA . ALA A 1 91 ? 12.068 -0.623 -17.901 1.00 96.19 91 ALA A CA 1
ATOM 681 C C . ALA A 1 91 ? 10.761 -0.185 -18.578 1.00 96.19 91 ALA A C 1
ATOM 683 O O . ALA A 1 91 ? 10.719 -0.073 -19.800 1.00 96.19 91 ALA A O 1
ATOM 684 N N . LEU A 1 92 ? 9.702 0.060 -17.796 1.00 97.88 92 LEU A N 1
ATOM 685 C CA . LEU A 1 92 ? 8.347 0.293 -18.314 1.00 97.88 92 LEU A CA 1
ATOM 686 C C . LEU A 1 92 ? 7.720 1.606 -17.821 1.00 97.88 92 LEU A C 1
ATOM 688 O O . LEU A 1 92 ? 6.524 1.833 -18.009 1.00 97.88 92 LEU A O 1
ATOM 692 N N . GLY A 1 93 ? 8.509 2.480 -17.190 1.00 97.56 93 GLY A N 1
ATOM 693 C CA . GLY A 1 93 ? 8.053 3.781 -16.697 1.00 97.56 93 GLY A CA 1
ATOM 694 C C . GLY A 1 93 ? 6.970 3.685 -15.620 1.00 97.56 93 GLY A C 1
ATOM 695 O O . GLY A 1 93 ? 6.185 4.617 -15.474 1.00 97.56 93 GLY A O 1
ATOM 696 N N . GLY A 1 94 ? 6.881 2.554 -14.909 1.00 98.00 94 GLY A N 1
ATOM 697 C CA . GLY A 1 94 ? 5.839 2.270 -13.916 1.00 98.00 94 GLY A CA 1
ATOM 698 C C . GLY A 1 94 ? 4.517 1.735 -14.480 1.00 98.00 94 GLY A C 1
ATOM 699 O O . GLY A 1 94 ? 3.573 1.556 -13.713 1.00 98.00 94 GLY A O 1
ATOM 700 N N . ARG A 1 95 ? 4.405 1.465 -15.792 1.00 98.62 95 ARG A N 1
ATOM 701 C CA . ARG A 1 95 ? 3.186 0.860 -16.377 1.00 98.62 95 ARG A CA 1
ATOM 702 C C . ARG A 1 95 ? 2.940 -0.568 -15.894 1.00 98.62 95 ARG A C 1
ATOM 704 O O . ARG A 1 95 ? 1.792 -0.960 -15.721 1.00 98.62 95 ARG A O 1
ATOM 711 N N . ASP A 1 96 ? 4.009 -1.320 -15.671 1.00 98.44 96 ASP A N 1
ATOM 712 C CA . ASP A 1 96 ? 3.983 -2.626 -15.011 1.00 98.44 96 ASP A CA 1
ATOM 713 C C . ASP A 1 96 ? 3.387 -2.535 -13.606 1.00 98.44 96 ASP A C 1
ATOM 715 O O . ASP A 1 96 ? 2.424 -3.240 -13.307 1.00 98.44 96 ASP A O 1
ATOM 719 N N . SER A 1 97 ? 3.893 -1.614 -12.786 1.00 98.56 97 SER A N 1
ATOM 720 C CA . SER A 1 97 ? 3.375 -1.372 -11.438 1.00 98.56 97 SER A CA 1
ATOM 721 C C . SER A 1 97 ? 1.910 -0.937 -11.473 1.00 98.56 97 SER A C 1
ATOM 723 O O . SER A 1 97 ? 1.090 -1.463 -10.727 1.00 98.56 97 SER A O 1
ATOM 725 N N . LEU A 1 98 ? 1.567 -0.005 -12.373 1.00 98.75 98 LEU A N 1
ATOM 726 C CA . LEU A 1 98 ? 0.206 0.500 -12.538 1.00 98.75 98 LEU A CA 1
ATOM 727 C C . LEU A 1 98 ? -0.765 -0.629 -12.882 1.00 98.75 98 LEU A C 1
ATOM 729 O O . LEU A 1 98 ? -1.761 -0.794 -12.186 1.00 98.75 98 LEU A O 1
ATOM 733 N N . TYR A 1 99 ? -0.478 -1.418 -13.921 1.00 98.69 99 TYR A N 1
ATOM 734 C CA . TYR A 1 99 ? -1.366 -2.503 -14.341 1.00 98.69 99 TYR A CA 1
ATOM 735 C C . TYR A 1 99 ? -1.410 -3.664 -13.352 1.00 98.69 99 TYR A C 1
ATOM 737 O O . TYR A 1 99 ? -2.453 -4.299 -13.241 1.00 98.69 99 TYR A O 1
ATOM 745 N N . SER A 1 100 ? -0.343 -3.896 -12.589 1.00 98.56 100 SER A N 1
ATOM 746 C CA . SER A 1 100 ? -0.351 -4.894 -11.513 1.00 98.56 100 SER A CA 1
ATOM 747 C C . SER A 1 100 ? -1.252 -4.504 -10.336 1.00 98.56 100 SER A C 1
ATOM 749 O O . SER A 1 100 ? -1.695 -5.385 -9.608 1.00 98.56 100 SER A O 1
ATOM 751 N N . ILE A 1 101 ? -1.517 -3.206 -10.142 1.00 98.81 101 ILE A N 1
ATOM 752 C CA . ILE A 1 101 ? -2.318 -2.691 -9.021 1.00 98.81 101 ILE A CA 1
ATOM 753 C C . ILE A 1 101 ? -3.756 -2.379 -9.447 1.00 98.81 101 ILE A C 1
ATOM 755 O O . ILE A 1 101 ? -4.692 -2.762 -8.759 1.00 98.81 101 ILE A O 1
ATOM 759 N N . VAL A 1 102 ? -3.958 -1.669 -10.561 1.00 98.69 102 VAL A N 1
ATOM 760 C CA . VAL A 1 102 ? -5.274 -1.094 -10.906 1.00 98.69 102 VAL A CA 1
ATOM 761 C C . VAL A 1 102 ? -6.248 -2.108 -11.516 1.00 98.69 102 VAL A C 1
ATOM 763 O O . VAL A 1 102 ? -7.454 -1.893 -11.494 1.00 98.69 102 VAL A O 1
ATOM 766 N N . GLN A 1 103 ? -5.742 -3.212 -12.071 1.00 98.38 103 GLN A N 1
ATOM 767 C CA . GLN A 1 103 ? -6.543 -4.195 -12.811 1.00 98.38 103 GLN A CA 1
ATOM 768 C C . GLN A 1 103 ? -7.118 -5.302 -11.911 1.00 98.38 103 GLN A C 1
ATOM 770 O O . GLN A 1 103 ? -7.270 -6.441 -12.357 1.00 98.38 103 GLN A O 1
ATOM 775 N N . MET A 1 104 ? -7.426 -4.989 -10.649 1.00 98.50 104 MET A N 1
ATOM 776 C CA . MET A 1 104 ? -8.050 -5.94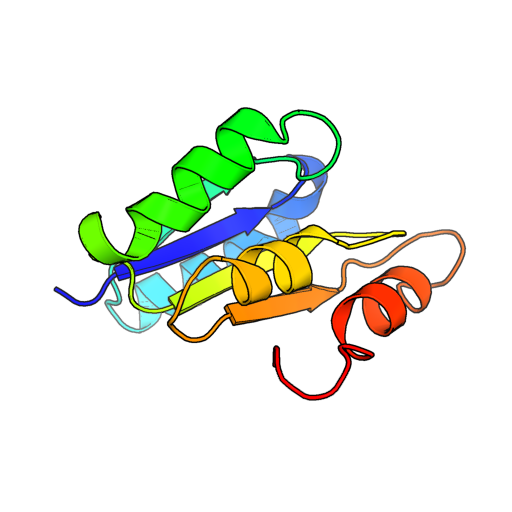9 -9.741 1.00 98.50 104 MET A CA 1
ATOM 777 C C . MET A 1 104 ? -9.408 -6.426 -10.293 1.00 98.50 104 MET A C 1
ATOM 779 O O . MET A 1 104 ? -10.172 -5.628 -10.849 1.00 98.50 104 MET A O 1
ATOM 783 N N . PRO A 1 105 ? -9.727 -7.728 -10.187 1.00 97.50 105 PRO A N 1
ATOM 784 C CA . PRO A 1 105 ? -11.016 -8.251 -10.618 1.00 97.50 105 PRO A CA 1
ATOM 785 C C . PRO A 1 105 ? -12.149 -7.788 -9.691 1.00 97.50 105 PRO A C 1
ATOM 787 O O . PRO A 1 105 ? -11.931 -7.355 -8.561 1.00 97.50 105 PRO A O 1
ATOM 790 N N . SER A 1 106 ? -13.393 -7.941 -10.151 1.00 97.50 106 SER A N 1
ATOM 791 C CA . SER A 1 106 ? -14.568 -7.664 -9.318 1.00 97.50 106 SER A CA 1
ATOM 792 C C . SER A 1 106 ? -14.543 -8.493 -8.027 1.00 97.50 106 SER A C 1
ATOM 794 O O . SER A 1 106 ? -14.276 -9.694 -8.061 1.00 97.50 106 SER A O 1
ATOM 796 N N . GLY A 1 107 ? -14.845 -7.844 -6.902 1.00 96.38 107 GLY A N 1
ATOM 797 C CA . GLY A 1 107 ? -14.907 -8.455 -5.573 1.00 96.38 107 GLY A CA 1
ATOM 798 C C . GLY A 1 107 ? -13.862 -7.912 -4.602 1.00 96.38 107 GLY A C 1
ATOM 799 O O . GLY A 1 107 ? -14.185 -7.758 -3.430 1.00 96.38 107 GLY A O 1
ATOM 800 N N . ILE A 1 108 ? -12.666 -7.562 -5.085 1.00 97.38 108 ILE A N 1
ATOM 801 C CA . ILE A 1 108 ? -11.559 -7.058 -4.260 1.00 97.38 108 ILE A CA 1
ATOM 802 C C . ILE A 1 108 ? -11.051 -5.741 -4.873 1.00 97.38 108 ILE A C 1
ATOM 804 O O . ILE A 1 108 ? -10.334 -5.802 -5.871 1.00 97.38 108 ILE A O 1
ATOM 808 N N . PRO A 1 109 ? -11.473 -4.573 -4.357 1.00 95.00 109 PRO A N 1
ATOM 809 C CA . PRO A 1 109 ? -11.067 -3.267 -4.877 1.00 95.00 109 PRO A CA 1
ATOM 810 C C . PRO A 1 109 ? -9.681 -2.818 -4.400 1.00 95.00 109 PRO A C 1
ATOM 812 O O . PRO A 1 109 ? -9.279 -3.196 -3.277 1.00 95.00 109 PRO A O 1
#

Secondary structure (DSSP, 8-state):
--EEEEEES-GGGHHHHHHHHHHHHHHT-EEEEEE--TTT-HHHHHHHHHHTTTTTEEEEEEEE-SS--HHHHHHHH-SS-EEEEEPP-TTTTTHHHHHHHHTPPTT--

Radius of gyration: 13.16 Å; chains: 1; bounding box: 29×33×36 Å

pLDDT: mean 97.44, std 3.94, range [63.47, 98.88]